Protein AF-A0A3L7A082-F1 (afdb_monomer_lite)

Sequence (147 aa):
MPDLSNVTTPVEWVVTHSAAKEPIAIVRRLRLGAERELYFRAVTWNADPAKRELVGYWGSAEEAVQNVYGLFERSLPPQFLMTGGGTARQPQPLTKPKPPPASARPQPNVPTHQVPQRAARPPAAQNPGHRVPDRRMPARQLVGAGR

pLDDT: mean 73.57, std 21.98, range [37.88, 98.19]

Organism: NCBI:txid699879

Foldseek 3Di:
DDDCPVPDDWDKDFACDPPDPGTQWMWTWFQDDPRRQTKTWIWGDDPDPVPIHTPAIDNDPVLNNLQSQLVVLVVDDQVVQDDPVRDRDHRRDHDDGDDDHPPPPPPPDDPPPPPPPPPDDDDDDDDDDDDDDDDDDDDDDDDDDDD

Radius of gyration: 39.36 Å; chains: 1; bounding box: 82×97×65 Å

Secondary structure (DSSP, 8-state):
---GGGT----EEEE--TT-SS--EEEEEEEETTTTEEEEEEEE--SSGGGPPEEEEESSHHHHHHHHHHHHHHHS-GGGGB-TTSPBPPPPPPPPPPPPPPP---------------PPPPPPPP---------------------

Structure (mmCIF, N/CA/C/O backbone):
data_AF-A0A3L7A082-F1
#
_entry.id   AF-A0A3L7A082-F1
#
loop_
_atom_site.group_PDB
_atom_site.id
_atom_site.type_symbol
_atom_site.label_atom_id
_atom_site.label_alt_id
_atom_site.label_comp_id
_atom_site.label_asym_id
_atom_site.label_entity_id
_atom_site.label_seq_id
_atom_site.pdbx_PDB_ins_code
_atom_site.Cartn_x
_atom_site.Cartn_y
_atom_site.Cartn_z
_atom_site.occupancy
_atom_site.B_iso_or_equiv
_atom_site.auth_seq_id
_atom_site.auth_comp_id
_atom_site.auth_asym_id
_atom_site.auth_atom_id
_atom_site.pdbx_PDB_model_num
ATOM 1 N N . MET A 1 1 ? -25.563 -15.719 9.175 1.00 41.78 1 MET A N 1
ATOM 2 C CA . MET A 1 1 ? -25.119 -14.315 9.032 1.00 41.78 1 MET A CA 1
ATOM 3 C C . MET A 1 1 ? -25.365 -13.909 7.590 1.00 41.78 1 MET A C 1
ATOM 5 O O . MET A 1 1 ? -24.936 -14.670 6.732 1.00 41.78 1 MET A O 1
ATOM 9 N N . PRO A 1 2 ? -26.103 -12.822 7.312 1.00 47.25 2 PRO A N 1
ATOM 10 C CA . PRO A 1 2 ? -26.374 -12.405 5.940 1.00 47.25 2 PRO A CA 1
ATOM 11 C C . PRO A 1 2 ? -25.091 -11.922 5.255 1.00 47.25 2 PRO A C 1
ATOM 13 O O . PRO A 1 2 ? -24.210 -11.351 5.897 1.00 47.25 2 PRO A O 1
ATOM 16 N N . ASP A 1 3 ? -24.999 -12.181 3.955 1.00 52.06 3 ASP A N 1
ATOM 17 C CA . ASP A 1 3 ? -23.907 -11.741 3.096 1.00 52.06 3 ASP A CA 1
ATOM 18 C C . ASP A 1 3 ? -24.006 -10.223 2.860 1.00 52.06 3 ASP A C 1
ATOM 20 O O . ASP A 1 3 ? -24.893 -9.735 2.160 1.00 52.06 3 ASP A O 1
ATOM 24 N N . LEU A 1 4 ? -23.116 -9.466 3.506 1.00 53.62 4 LEU A N 1
ATOM 25 C CA . LEU A 1 4 ? -23.069 -8.001 3.434 1.00 53.62 4 LEU A CA 1
ATOM 26 C C . LEU A 1 4 ? -22.307 -7.484 2.202 1.00 53.62 4 LEU A C 1
ATOM 28 O O . LEU A 1 4 ? -22.219 -6.267 2.017 1.00 53.62 4 LEU A O 1
ATOM 32 N N . SER A 1 5 ? -21.777 -8.372 1.349 1.00 56.59 5 SER A N 1
ATOM 33 C CA . SER A 1 5 ? -21.019 -7.990 0.146 1.00 56.59 5 SER A CA 1
ATOM 34 C C . SER A 1 5 ? -21.824 -7.119 -0.831 1.00 56.59 5 SER A C 1
ATOM 36 O O . SER A 1 5 ? -21.240 -6.312 -1.550 1.00 56.59 5 SER A O 1
ATOM 38 N N . ASN A 1 6 ? -23.160 -7.193 -0.783 1.00 54.69 6 ASN A N 1
ATOM 39 C CA . ASN A 1 6 ? -24.073 -6.428 -1.640 1.00 54.69 6 ASN A CA 1
ATOM 40 C C . ASN A 1 6 ? -24.510 -5.065 -1.061 1.00 54.69 6 ASN A C 1
ATOM 42 O O . ASN A 1 6 ? -25.238 -4.331 -1.724 1.00 54.69 6 ASN A O 1
ATOM 46 N N . VAL A 1 7 ? -24.118 -4.724 0.176 1.00 55.47 7 VAL A N 1
ATOM 47 C CA . VAL A 1 7 ? -24.605 -3.518 0.891 1.00 55.47 7 VAL A CA 1
ATOM 48 C C . VAL A 1 7 ? -23.465 -2.568 1.281 1.00 55.47 7 VAL A C 1
ATOM 50 O O . VAL A 1 7 ? -23.701 -1.398 1.578 1.00 55.47 7 VAL A O 1
ATOM 53 N N . THR A 1 8 ? -22.210 -3.030 1.252 1.00 54.34 8 THR A N 1
ATOM 54 C CA . THR A 1 8 ? -21.038 -2.198 1.564 1.00 54.34 8 THR A CA 1
ATOM 55 C C . THR A 1 8 ? -19.888 -2.463 0.600 1.00 54.34 8 THR A C 1
ATOM 57 O O . THR A 1 8 ? -19.399 -3.588 0.524 1.00 54.34 8 THR A O 1
ATOM 60 N N . THR A 1 9 ? -19.397 -1.423 -0.075 1.00 64.94 9 THR A N 1
ATOM 61 C CA . THR A 1 9 ? -18.167 -1.495 -0.877 1.00 64.94 9 THR A CA 1
ATOM 62 C C . THR A 1 9 ? -16.995 -0.974 -0.044 1.00 64.94 9 THR A C 1
ATOM 64 O O . THR A 1 9 ? -17.094 0.121 0.524 1.00 64.94 9 THR A O 1
ATOM 67 N N . PRO A 1 10 ? -15.879 -1.716 0.069 1.00 74.38 10 PRO A N 1
ATOM 68 C CA . PRO A 1 10 ? -14.668 -1.173 0.666 1.00 74.38 10 PRO A CA 1
ATOM 69 C C . PRO A 1 10 ? -14.179 0.045 -0.128 1.00 74.38 10 PRO A C 1
ATOM 71 O O . PRO A 1 10 ? -14.263 0.082 -1.353 1.00 74.38 10 PRO A O 1
ATOM 74 N N . VAL A 1 11 ? -13.658 1.050 0.580 1.00 89.62 11 VAL A N 1
ATOM 75 C CA . VAL A 1 11 ? -13.039 2.214 -0.066 1.00 89.62 11 VAL A CA 1
ATOM 76 C C . VAL A 1 11 ? -11.575 1.890 -0.330 1.00 89.62 11 VAL A C 1
ATOM 78 O O . VAL A 1 11 ? -10.778 1.773 0.610 1.00 89.62 11 VAL A O 1
ATOM 81 N N . GLU A 1 12 ? -11.244 1.740 -1.609 1.00 92.75 12 GLU A N 1
ATOM 82 C CA . GLU A 1 12 ? -9.909 1.401 -2.091 1.00 92.75 12 GLU A CA 1
ATOM 83 C C . GLU A 1 12 ? -9.451 2.405 -3.156 1.00 92.75 12 GLU A C 1
ATOM 85 O O . GLU A 1 12 ? -10.248 2.880 -3.964 1.00 92.75 12 GLU A O 1
ATOM 90 N N . TRP A 1 13 ? -8.153 2.697 -3.167 1.00 96.00 13 TRP A N 1
ATOM 91 C CA . TRP A 1 13 ? -7.482 3.459 -4.213 1.00 96.00 13 TRP A CA 1
ATOM 92 C C . TRP A 1 13 ? -6.420 2.576 -4.852 1.00 96.00 13 TRP A C 1
ATOM 94 O O . TRP A 1 13 ? -5.573 2.010 -4.157 1.00 96.00 13 TRP A O 1
ATOM 104 N N . VAL A 1 14 ? -6.457 2.470 -6.176 1.00 96.81 14 VAL A N 1
ATOM 105 C CA . VAL A 1 14 ? -5.397 1.835 -6.960 1.00 96.81 14 VAL A CA 1
ATOM 106 C C . VAL A 1 14 ? -4.330 2.884 -7.234 1.00 96.81 14 VAL A C 1
ATOM 108 O O . VAL A 1 14 ? -4.637 3.967 -7.727 1.00 96.81 14 VAL A O 1
ATOM 111 N N . VAL A 1 15 ? -3.081 2.573 -6.901 1.00 97.38 15 VAL A N 1
ATOM 112 C CA . VAL A 1 15 ? -1.950 3.478 -7.106 1.00 97.38 15 VAL A CA 1
ATOM 113 C C . VAL A 1 15 ? -1.184 3.028 -8.340 1.00 97.38 15 VAL A C 1
ATOM 115 O O . VAL A 1 15 ? -0.716 1.893 -8.404 1.00 97.38 15 VAL A O 1
ATOM 118 N N . THR A 1 16 ? -1.048 3.917 -9.317 1.00 97.38 16 THR A N 1
ATOM 119 C CA . THR A 1 16 ? -0.341 3.675 -10.582 1.00 97.38 16 THR A CA 1
ATOM 120 C C . THR A 1 16 ? 0.846 4.614 -10.710 1.00 97.38 16 THR A C 1
ATOM 122 O O . THR A 1 16 ? 0.783 5.743 -10.239 1.00 97.38 16 THR A O 1
ATOM 125 N N . HIS A 1 17 ? 1.894 4.200 -11.413 1.00 93.25 17 HIS A N 1
ATOM 126 C CA . HIS A 1 17 ? 3.041 5.054 -11.713 1.00 93.25 17 HIS A CA 1
ATOM 127 C C . HIS A 1 17 ? 3.331 5.015 -13.213 1.00 93.25 17 HIS A C 1
ATOM 129 O O . HIS A 1 17 ? 3.210 3.960 -13.822 1.00 93.25 17 HIS A O 1
ATOM 135 N N . SER A 1 18 ? 3.742 6.134 -13.815 1.00 90.62 18 SER A N 1
ATOM 136 C CA . SER A 1 18 ? 3.983 6.226 -15.268 1.00 90.62 18 SER A CA 1
ATOM 137 C C . SER A 1 18 ? 5.065 5.262 -15.772 1.00 90.62 18 SER A C 1
ATOM 139 O O . SER A 1 18 ? 4.979 4.756 -16.884 1.00 90.62 18 SER A O 1
ATOM 141 N N . ALA A 1 19 ? 6.073 4.985 -14.942 1.00 90.12 19 ALA A N 1
ATOM 142 C CA . ALA A 1 19 ? 7.121 3.998 -15.221 1.00 90.12 19 ALA A CA 1
ATOM 143 C C . ALA A 1 19 ? 6.678 2.525 -15.055 1.00 9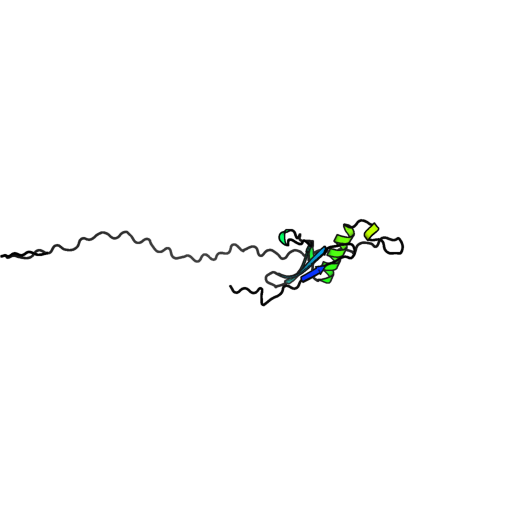0.12 19 ALA A C 1
ATOM 145 O O . ALA A 1 19 ? 7.449 1.623 -15.379 1.00 90.12 19 ALA A O 1
ATOM 146 N N . ALA A 1 20 ? 5.474 2.259 -14.537 1.00 91.69 20 ALA A N 1
ATOM 147 C CA . ALA A 1 20 ? 4.961 0.912 -14.300 1.00 91.69 20 ALA A CA 1
ATOM 148 C C . ALA A 1 20 ? 3.880 0.546 -15.328 1.00 91.69 20 ALA A C 1
ATOM 150 O O . ALA A 1 20 ? 3.015 1.354 -15.653 1.00 91.69 20 ALA A O 1
ATOM 151 N N . LYS A 1 21 ? 3.911 -0.696 -15.827 1.00 93.44 21 LYS A N 1
ATOM 152 C CA . LYS A 1 21 ? 2.865 -1.224 -16.726 1.00 93.44 21 LYS A CA 1
ATOM 153 C C . LYS A 1 21 ? 1.610 -1.674 -15.978 1.00 93.44 21 LYS A C 1
ATOM 155 O O . LYS A 1 21 ? 0.524 -1.679 -16.544 1.00 93.44 21 LYS A O 1
ATOM 160 N N . GLU A 1 22 ? 1.778 -2.064 -14.723 1.00 96.38 22 GLU A N 1
ATOM 161 C CA . GLU A 1 22 ? 0.708 -2.461 -13.815 1.00 96.38 22 GLU A CA 1
ATOM 162 C C . GLU A 1 22 ? 0.620 -1.454 -12.661 1.00 96.38 22 GLU A C 1
ATOM 164 O O . GLU A 1 22 ? 1.564 -0.683 -12.446 1.00 96.38 22 GLU A O 1
ATOM 169 N N . PRO A 1 23 ? -0.484 -1.441 -11.894 1.00 97.81 23 PRO A N 1
ATOM 170 C CA . PRO A 1 23 ? -0.505 -0.724 -10.631 1.00 97.81 23 PRO A CA 1
ATOM 171 C C . PRO A 1 23 ? 0.673 -1.123 -9.740 1.00 97.81 23 PRO A C 1
ATOM 173 O O . PRO A 1 23 ? 1.187 -2.236 -9.815 1.00 97.81 23 PRO A O 1
ATOM 176 N N . ILE A 1 24 ? 1.088 -0.209 -8.872 1.00 97.56 24 ILE A N 1
ATOM 177 C CA . ILE A 1 24 ? 2.203 -0.431 -7.945 1.00 97.56 24 ILE A CA 1
ATOM 178 C C . ILE A 1 24 ? 1.710 -0.790 -6.541 1.00 97.56 24 ILE A C 1
ATOM 180 O O . ILE A 1 24 ? 2.396 -1.494 -5.801 1.00 97.56 24 ILE A O 1
ATOM 184 N N . ALA A 1 25 ? 0.500 -0.355 -6.172 1.00 98.19 25 ALA A N 1
ATOM 185 C CA . ALA A 1 25 ? -0.091 -0.649 -4.871 1.00 98.19 25 ALA A CA 1
ATOM 186 C C . ALA A 1 25 ? -1.616 -0.499 -4.860 1.00 98.19 25 ALA A C 1
ATOM 188 O O . ALA A 1 25 ? -2.225 0.064 -5.772 1.00 98.19 25 ALA A O 1
ATOM 189 N N . ILE A 1 26 ? -2.217 -0.946 -3.760 1.00 97.94 26 ILE A N 1
ATOM 190 C CA . ILE A 1 26 ? -3.586 -0.611 -3.364 1.00 97.94 26 ILE A CA 1
ATOM 191 C C . ILE A 1 26 ? -3.543 0.007 -1.970 1.00 97.94 26 ILE A C 1
ATOM 193 O O . ILE A 1 26 ? -2.924 -0.551 -1.062 1.00 97.94 26 ILE A O 1
ATOM 197 N N . VAL A 1 27 ? -4.249 1.118 -1.782 1.00 97.75 27 VAL A N 1
ATOM 198 C CA . VAL A 1 27 ? -4.487 1.736 -0.473 1.00 97.75 27 VAL A CA 1
ATOM 199 C C . VAL A 1 27 ? -5.936 1.497 -0.069 1.00 97.75 27 VAL A C 1
ATOM 201 O O . VAL A 1 27 ? -6.848 1.732 -0.854 1.00 97.75 27 VAL A O 1
ATOM 204 N N . ARG A 1 28 ? -6.168 1.038 1.163 1.00 95.81 28 ARG A N 1
ATOM 205 C CA . ARG A 1 28 ? -7.507 0.731 1.690 1.00 95.81 28 ARG A CA 1
ATOM 206 C C . ARG A 1 28 ? -7.807 1.550 2.930 1.00 95.81 28 ARG A C 1
ATOM 208 O O . ARG A 1 28 ? -6.988 1.583 3.852 1.00 95.81 28 ARG A O 1
ATOM 215 N N . ARG A 1 29 ? -8.999 2.151 2.988 1.00 94.69 29 ARG A N 1
ATOM 216 C CA . ARG A 1 29 ? -9.494 2.821 4.197 1.00 94.69 29 ARG A CA 1
ATOM 217 C C . ARG A 1 29 ? -10.097 1.795 5.147 1.00 94.69 29 ARG A C 1
ATOM 219 O O . ARG A 1 29 ? -11.085 1.147 4.811 1.00 94.69 29 ARG A O 1
ATOM 226 N N . LEU A 1 30 ? -9.547 1.695 6.349 1.00 90.75 30 LEU A N 1
ATOM 227 C CA . LEU A 1 30 ? -9.974 0.756 7.381 1.00 90.75 30 LEU A CA 1
ATOM 228 C C . LEU A 1 30 ? -10.319 1.503 8.671 1.00 90.75 30 LEU A C 1
ATOM 230 O O . LEU A 1 30 ? -9.693 2.506 9.003 1.00 90.75 30 LEU A O 1
ATOM 234 N N . ARG A 1 31 ? -11.303 0.990 9.411 1.00 89.12 31 ARG A N 1
ATOM 235 C CA . ARG A 1 31 ? -11.569 1.376 10.801 1.00 89.12 31 ARG A CA 1
ATOM 236 C C . ARG A 1 31 ? -11.312 0.162 11.682 1.00 89.12 31 ARG A C 1
ATOM 238 O O . ARG A 1 31 ? -11.983 -0.850 11.499 1.00 89.12 31 ARG A O 1
ATOM 245 N N . LEU A 1 32 ? -10.318 0.237 12.563 1.00 82.62 32 LEU A N 1
ATOM 246 C CA . LEU A 1 32 ? -9.773 -0.918 13.290 1.00 82.62 32 LEU A CA 1
ATOM 247 C C . LEU A 1 32 ? -9.712 -0.639 14.801 1.00 82.62 32 LEU A C 1
ATOM 249 O O . LEU A 1 32 ? -9.647 0.512 15.220 1.00 82.62 32 LEU A O 1
ATOM 253 N N . GLY A 1 33 ? -9.723 -1.698 15.615 1.00 78.62 33 GLY A N 1
ATOM 254 C CA . GLY A 1 33 ? -9.706 -1.598 17.081 1.00 78.62 33 GLY A CA 1
ATOM 255 C C . GLY A 1 33 ? -11.059 -1.228 17.706 1.00 78.62 33 GLY A C 1
ATOM 256 O O . GLY A 1 33 ? -12.037 -0.973 17.000 1.00 78.62 33 GLY A O 1
ATOM 257 N N . ALA A 1 34 ? -11.111 -1.216 19.043 1.00 76.56 34 ALA A N 1
ATOM 258 C CA . ALA A 1 34 ? -12.320 -0.884 19.809 1.00 76.56 34 ALA A CA 1
ATOM 259 C C . ALA A 1 34 ? -12.817 0.543 19.512 1.00 76.56 34 ALA A C 1
ATOM 261 O O . ALA A 1 34 ? -14.010 0.755 19.313 1.00 76.56 34 ALA A O 1
ATOM 262 N N . GLU A 1 35 ? -11.879 1.476 19.344 1.00 83.44 35 GLU A N 1
ATOM 263 C CA . GLU A 1 35 ? -12.152 2.886 19.046 1.00 83.44 35 GLU A CA 1
ATOM 264 C C . GLU A 1 35 ? -12.450 3.164 17.562 1.00 83.44 35 GLU A C 1
ATOM 266 O O . GLU A 1 35 ? -12.624 4.314 17.166 1.00 83.44 35 GLU A O 1
ATOM 271 N N . ARG A 1 36 ? -12.506 2.127 16.707 1.00 84.38 36 ARG A N 1
ATOM 272 C CA . ARG A 1 36 ? -12.706 2.265 15.248 1.00 84.38 36 ARG A CA 1
ATOM 273 C C . ARG A 1 36 ? -11.749 3.276 14.611 1.00 84.38 36 ARG A C 1
ATOM 275 O O . ARG A 1 36 ? -12.125 4.022 13.701 1.00 84.38 36 ARG A O 1
ATOM 282 N N . GLU A 1 37 ? -10.511 3.275 15.081 1.00 88.75 37 GLU A N 1
ATOM 283 C CA . GLU A 1 37 ? -9.486 4.207 14.654 1.00 88.75 37 GLU A CA 1
ATOM 284 C C . GLU A 1 37 ? -9.255 4.092 13.142 1.00 88.75 37 GLU A C 1
ATOM 286 O O . GLU A 1 37 ? -9.278 2.998 12.569 1.00 88.75 37 GLU A O 1
ATOM 291 N N . LEU A 1 38 ? -9.070 5.236 12.481 1.00 90.88 38 LEU A N 1
ATOM 292 C CA . LEU A 1 38 ? -8.895 5.304 11.036 1.00 90.88 38 LEU A CA 1
ATOM 293 C C . LEU A 1 38 ? -7.467 4.907 10.639 1.00 90.88 38 LEU A C 1
ATOM 295 O O . LEU A 1 38 ? -6.482 5.396 11.197 1.00 90.88 38 LEU A O 1
ATOM 299 N N . TYR A 1 39 ? -7.373 4.038 9.638 1.00 93.50 39 TYR A N 1
ATOM 300 C CA . TYR A 1 39 ? -6.127 3.581 9.041 1.00 93.50 39 TYR A CA 1
ATOM 301 C C . TYR A 1 39 ? -6.223 3.591 7.519 1.00 93.50 39 TYR A C 1
ATOM 303 O O . TYR A 1 39 ? -7.246 3.217 6.943 1.00 93.50 39 TYR A O 1
ATOM 311 N N . PHE A 1 40 ? -5.112 3.927 6.875 1.00 95.31 40 PHE A N 1
ATOM 312 C CA . PHE A 1 40 ? -4.903 3.728 5.448 1.00 95.31 40 PHE A CA 1
ATOM 313 C C . PHE A 1 40 ? -3.827 2.667 5.268 1.00 95.31 40 PHE A C 1
ATOM 315 O O . PHE A 1 40 ? -2.647 2.918 5.505 1.00 95.31 40 PHE A O 1
ATOM 322 N N . ARG A 1 41 ? -4.252 1.447 4.925 1.00 96.19 41 ARG A N 1
ATOM 323 C CA . ARG A 1 41 ? -3.358 0.301 4.726 1.00 96.19 41 ARG A CA 1
ATOM 324 C C . ARG A 1 41 ? -2.926 0.257 3.269 1.00 96.19 41 ARG A C 1
ATOM 326 O O . ARG A 1 41 ? -3.788 0.070 2.411 1.00 96.19 41 ARG A O 1
ATOM 333 N N . ALA A 1 42 ? -1.629 0.367 3.004 1.00 97.56 42 ALA A N 1
ATOM 334 C CA . ALA A 1 42 ? -1.086 0.148 1.669 1.00 97.56 42 ALA A CA 1
ATOM 335 C C . ALA A 1 42 ? -0.504 -1.264 1.544 1.00 97.56 42 ALA A C 1
ATOM 337 O O . ALA A 1 42 ? 0.193 -1.751 2.441 1.00 97.56 42 ALA A O 1
ATOM 338 N N . VAL A 1 43 ? -0.797 -1.917 0.426 1.00 97.69 43 VAL A N 1
ATOM 339 C CA . VAL A 1 43 ? -0.234 -3.215 0.044 1.00 97.69 43 VAL A CA 1
ATOM 340 C C . VAL A 1 43 ? 0.314 -3.140 -1.374 1.00 97.69 43 VAL A C 1
ATOM 342 O O . VAL A 1 43 ? -0.194 -2.355 -2.176 1.00 97.69 43 VAL A O 1
ATOM 345 N N . THR A 1 44 ? 1.316 -3.955 -1.695 1.00 97.75 44 THR A N 1
ATOM 346 C CA . THR A 1 44 ? 1.818 -4.070 -3.069 1.00 97.75 44 THR A CA 1
ATOM 347 C C . THR A 1 44 ? 0.704 -4.525 -4.010 1.00 97.75 44 THR A C 1
ATOM 349 O O . THR A 1 44 ? -0.264 -5.183 -3.603 1.00 97.75 44 THR A O 1
ATOM 352 N N . TRP A 1 45 ? 0.807 -4.145 -5.281 1.00 97.38 45 TRP A N 1
ATOM 353 C CA . TRP A 1 45 ? -0.078 -4.695 -6.298 1.00 97.38 45 TRP A CA 1
ATOM 354 C C . TRP A 1 45 ? 0.328 -6.128 -6.650 1.00 97.38 45 TRP A C 1
ATOM 356 O O . TRP A 1 45 ? 1.504 -6.452 -6.795 1.00 97.38 45 TRP A O 1
ATOM 366 N N . ASN A 1 46 ? -0.681 -6.979 -6.812 1.00 97.06 46 ASN A N 1
ATOM 367 C CA . ASN A 1 46 ? -0.575 -8.277 -7.462 1.00 97.06 46 ASN A CA 1
ATOM 368 C C . ASN A 1 46 ? -1.968 -8.672 -7.967 1.00 97.06 46 ASN A C 1
ATOM 370 O O . ASN A 1 46 ? -2.975 -8.371 -7.303 1.00 97.06 46 ASN A O 1
ATOM 374 N N . ALA A 1 47 ? -2.025 -9.350 -9.113 1.00 94.44 47 ALA A N 1
ATOM 375 C CA . ALA A 1 47 ? -3.264 -9.906 -9.648 1.00 94.44 47 ALA A CA 1
ATOM 376 C C . ALA A 1 47 ? -3.898 -10.913 -8.674 1.00 94.44 47 ALA A C 1
ATOM 378 O O . ALA A 1 47 ? -5.110 -10.889 -8.476 1.00 94.44 47 ALA A O 1
ATOM 379 N N . ASP A 1 48 ? -3.076 -11.731 -8.011 1.00 95.44 48 ASP A N 1
ATOM 380 C CA . ASP A 1 48 ? -3.478 -12.613 -6.919 1.00 95.44 48 ASP A CA 1
ATOM 381 C C . ASP A 1 48 ? -3.416 -11.856 -5.575 1.00 95.44 48 ASP A C 1
ATOM 383 O O . ASP A 1 48 ? -2.322 -11.519 -5.104 1.00 95.44 48 ASP A O 1
ATOM 387 N N . PRO A 1 49 ? -4.560 -11.588 -4.911 1.00 91.38 49 PRO A N 1
ATOM 388 C CA . PRO A 1 49 ? -4.583 -10.875 -3.638 1.00 91.38 49 PRO A CA 1
ATOM 389 C C . PRO A 1 49 ? -3.763 -11.537 -2.526 1.00 91.38 49 PRO A C 1
ATOM 391 O O . PRO A 1 49 ? -3.309 -10.827 -1.629 1.00 91.38 49 PRO A O 1
ATOM 394 N N . ALA A 1 50 ? -3.557 -12.859 -2.574 1.00 94.25 50 ALA A N 1
ATOM 395 C CA . ALA A 1 50 ? -2.788 -13.590 -1.568 1.00 94.25 50 ALA A CA 1
ATOM 396 C C . ALA A 1 50 ? -1.279 -13.302 -1.640 1.00 94.25 50 ALA A C 1
ATOM 398 O 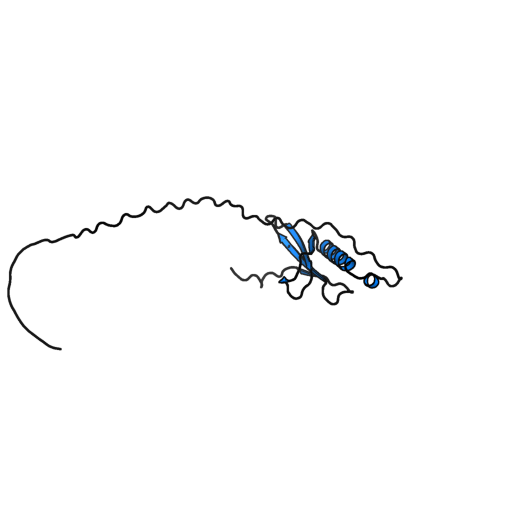O . ALA A 1 50 ? -0.571 -13.498 -0.657 1.00 94.25 50 ALA A O 1
ATOM 399 N N . LYS A 1 51 ? -0.794 -12.802 -2.783 1.00 96.31 51 LYS A N 1
ATOM 400 C CA . LYS A 1 51 ? 0.614 -12.437 -3.005 1.00 96.31 51 LYS A CA 1
ATOM 401 C C . LYS A 1 51 ? 0.911 -10.965 -2.728 1.00 96.31 51 LYS A C 1
ATOM 403 O O . LYS A 1 51 ? 2.021 -10.505 -2.974 1.00 96.31 51 LYS A O 1
ATOM 408 N N . ARG A 1 52 ? -0.081 -10.200 -2.267 1.00 96.19 52 ARG A N 1
ATOM 409 C CA . ARG A 1 52 ? 0.102 -8.789 -1.921 1.00 96.19 52 ARG A CA 1
ATOM 410 C C . ARG A 1 52 ? 0.761 -8.678 -0.558 1.00 96.19 52 ARG A C 1
ATOM 412 O O . ARG A 1 52 ? 0.283 -9.238 0.427 1.00 96.19 52 ARG A O 1
ATOM 419 N N . GLU A 1 53 ? 1.818 -7.892 -0.494 1.00 96.81 53 GLU A N 1
ATOM 420 C CA . GLU A 1 53 ? 2.607 -7.694 0.713 1.00 96.81 53 GLU A CA 1
ATOM 421 C C . GLU A 1 53 ? 2.225 -6.379 1.387 1.00 96.81 53 GLU A C 1
ATOM 423 O O . GLU A 1 53 ? 1.865 -5.401 0.729 1.00 96.81 53 GLU A O 1
ATOM 428 N N . LEU A 1 54 ? 2.272 -6.347 2.720 1.00 96.38 54 LEU A N 1
ATOM 429 C CA . LEU A 1 54 ? 2.021 -5.123 3.473 1.00 96.38 54 LEU A CA 1
ATOM 430 C C . LEU A 1 54 ? 3.179 -4.143 3.269 1.00 96.38 54 LEU A C 1
ATOM 432 O O . LEU A 1 54 ? 4.305 -4.440 3.650 1.00 96.38 54 LEU A O 1
ATOM 436 N N . VAL A 1 55 ? 2.867 -2.950 2.764 1.00 96.44 55 VAL A N 1
ATOM 437 C CA . VAL A 1 55 ? 3.824 -1.837 2.706 1.00 96.44 55 VAL A CA 1
ATOM 438 C C . VAL A 1 55 ? 3.799 -1.065 4.026 1.00 96.44 55 VAL A C 1
ATOM 440 O O . VAL A 1 55 ? 4.841 -0.751 4.591 1.00 96.44 55 VAL A O 1
ATOM 443 N N . GLY A 1 56 ? 2.604 -0.783 4.553 1.00 95.88 56 GLY A N 1
ATOM 444 C CA . GLY A 1 56 ? 2.461 -0.089 5.830 1.00 95.88 56 GLY A CA 1
ATOM 445 C C . GLY A 1 56 ? 1.055 0.432 6.110 1.00 95.88 56 GLY A C 1
ATOM 446 O O . GLY A 1 56 ? 0.102 0.164 5.371 1.00 95.88 56 GLY A O 1
ATOM 447 N N . TYR A 1 57 ? 0.950 1.185 7.203 1.00 95.62 57 TYR A N 1
ATOM 448 C CA . TYR A 1 57 ? -0.260 1.870 7.644 1.00 95.62 57 TYR A CA 1
ATOM 449 C C . TYR A 1 57 ? 0.023 3.359 7.839 1.00 95.62 57 TYR A C 1
ATOM 451 O O . TYR A 1 57 ? 1.062 3.708 8.392 1.00 95.62 57 TYR A O 1
ATOM 459 N N . TRP A 1 58 ? -0.917 4.223 7.463 1.00 96.00 58 TRP A N 1
ATOM 460 C CA . TRP A 1 58 ? -0.808 5.677 7.642 1.00 96.00 58 TRP A CA 1
ATOM 461 C C . TRP A 1 58 ? -2.112 6.310 8.121 1.00 96.00 58 TRP A C 1
ATOM 463 O O . TRP A 1 58 ? -3.164 5.659 8.155 1.00 96.00 58 TRP A O 1
ATOM 473 N N . GLY A 1 59 ? -2.019 7.579 8.527 1.00 93.44 59 GLY A N 1
ATOM 474 C CA . GLY A 1 59 ? -3.150 8.362 9.021 1.00 93.44 59 GLY A CA 1
ATOM 475 C C . GLY A 1 59 ? -4.037 8.931 7.913 1.00 93.44 59 GLY A C 1
ATOM 476 O O . GLY A 1 59 ? -5.211 9.201 8.163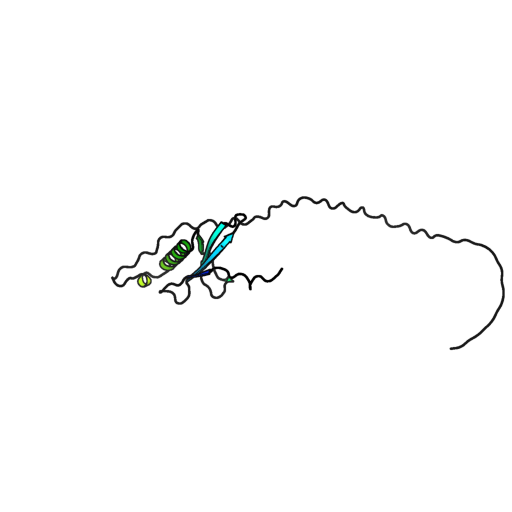 1.00 93.44 59 GLY A O 1
ATOM 477 N N . SER A 1 60 ? -3.517 9.064 6.688 1.00 94.50 60 SER A N 1
ATOM 478 C CA . SER A 1 60 ? -4.252 9.592 5.534 1.00 94.50 60 SER A CA 1
ATOM 479 C C . SER A 1 60 ? -3.961 8.820 4.240 1.00 94.50 60 SER A C 1
ATOM 481 O O . SER A 1 60 ? -2.950 8.123 4.118 1.00 94.50 60 SER A O 1
ATOM 483 N N . ALA A 1 61 ? -4.863 8.940 3.258 1.00 95.00 61 ALA A N 1
ATOM 484 C CA . ALA A 1 61 ? -4.662 8.366 1.927 1.00 95.00 61 ALA A CA 1
ATOM 485 C C . ALA A 1 61 ? -3.474 9.016 1.207 1.00 95.00 61 ALA A C 1
ATOM 487 O O . ALA A 1 61 ? -2.678 8.311 0.599 1.00 95.00 61 ALA A O 1
ATOM 488 N N . GLU A 1 62 ? -3.348 10.340 1.303 1.00 95.31 62 GLU A N 1
ATOM 489 C CA . GLU A 1 62 ? -2.260 11.107 0.689 1.00 95.31 62 GLU A CA 1
ATOM 490 C C . GLU A 1 62 ? -0.895 10.645 1.203 1.00 95.31 62 GLU A C 1
ATOM 492 O O . GLU A 1 62 ? -0.005 10.347 0.411 1.00 95.31 62 GLU A O 1
ATOM 497 N N . GLU A 1 63 ? -0.761 10.477 2.519 1.00 96.00 63 GLU A N 1
ATOM 498 C CA . GLU A 1 63 ? 0.475 10.007 3.136 1.00 96.00 63 GLU A CA 1
ATOM 499 C C . GLU A 1 63 ? 0.812 8.572 2.698 1.00 96.00 63 GLU A C 1
ATOM 501 O O . GLU A 1 63 ? 1.954 8.279 2.337 1.00 96.00 63 GLU A O 1
ATOM 506 N N . ALA A 1 64 ? -0.185 7.682 2.652 1.00 97.00 64 ALA A N 1
ATOM 507 C CA . ALA A 1 64 ? 0.004 6.319 2.161 1.00 97.00 64 ALA A CA 1
ATOM 508 C C . ALA A 1 64 ? 0.453 6.294 0.689 1.00 97.00 64 ALA A C 1
ATOM 510 O O . ALA A 1 64 ? 1.397 5.583 0.343 1.00 97.00 64 ALA A O 1
ATOM 511 N N . VAL A 1 65 ? -0.190 7.088 -0.174 1.00 96.50 65 VAL A N 1
ATOM 512 C CA . VAL A 1 65 ? 0.160 7.197 -1.597 1.00 96.50 65 VAL A CA 1
ATOM 513 C C . VAL A 1 65 ? 1.569 7.765 -1.758 1.00 96.50 65 VAL A C 1
ATOM 515 O O . VAL A 1 65 ? 2.372 7.177 -2.477 1.00 96.50 65 VAL A O 1
ATOM 518 N N . GLN A 1 66 ? 1.917 8.838 -1.044 1.00 95.44 66 GLN A N 1
ATOM 519 C CA . GLN A 1 66 ? 3.253 9.433 -1.085 1.00 95.44 66 GLN A CA 1
ATOM 520 C C . GLN A 1 66 ? 4.349 8.410 -0.753 1.00 95.44 66 GLN A C 1
ATOM 522 O O . GLN A 1 66 ? 5.358 8.328 -1.455 1.00 95.44 66 GLN A O 1
ATOM 527 N N . ASN A 1 67 ? 4.149 7.610 0.296 1.00 96.88 67 ASN A N 1
ATOM 528 C CA . ASN A 1 67 ? 5.119 6.598 0.711 1.00 96.88 67 ASN A CA 1
ATOM 529 C C . ASN A 1 67 ? 5.219 5.439 -0.283 1.00 96.88 67 ASN A C 1
ATOM 531 O O . ASN A 1 67 ? 6.320 4.962 -0.549 1.00 96.88 67 ASN A O 1
ATOM 535 N N . VAL A 1 68 ? 4.094 5.015 -0.867 1.00 97.06 68 VAL A N 1
ATOM 536 C CA . VAL A 1 68 ? 4.085 4.034 -1.961 1.00 97.06 68 VAL A CA 1
ATOM 537 C C . VAL A 1 68 ? 4.917 4.536 -3.144 1.00 97.06 68 VAL A C 1
ATOM 539 O O . VAL A 1 68 ? 5.770 3.797 -3.633 1.00 97.06 68 VAL A O 1
ATOM 542 N N . TYR A 1 69 ? 4.715 5.786 -3.574 1.00 94.75 69 TYR A N 1
ATOM 543 C CA . TYR A 1 69 ? 5.505 6.393 -4.650 1.00 94.75 69 TYR A CA 1
ATOM 544 C C . TYR A 1 69 ? 6.990 6.443 -4.292 1.00 94.75 69 TYR A C 1
ATOM 546 O O . TYR A 1 69 ? 7.813 5.949 -5.054 1.00 94.75 69 TYR A O 1
ATOM 554 N N . GLY A 1 70 ? 7.335 6.971 -3.114 1.00 93.69 70 GLY A N 1
ATOM 555 C CA . GLY A 1 70 ? 8.729 7.107 -2.695 1.00 93.69 70 GLY A CA 1
ATOM 556 C C . GLY A 1 70 ? 9.461 5.764 -2.587 1.00 93.69 70 GLY A C 1
ATOM 557 O O . GLY A 1 70 ? 10.639 5.682 -2.929 1.00 93.69 70 GLY A O 1
ATOM 558 N N . LEU A 1 71 ? 8.785 4.699 -2.142 1.00 94.56 71 LEU A N 1
ATOM 559 C CA . LEU A 1 71 ? 9.354 3.346 -2.109 1.00 94.56 71 LEU A CA 1
ATOM 560 C C . LEU A 1 71 ? 9.530 2.771 -3.516 1.00 94.56 71 LEU A C 1
ATOM 562 O O . LEU A 1 71 ? 10.578 2.199 -3.810 1.00 94.56 71 LEU A O 1
ATOM 566 N N . PHE A 1 72 ? 8.539 2.960 -4.389 1.00 94.06 72 PHE A N 1
ATOM 567 C CA . PHE A 1 72 ? 8.624 2.512 -5.773 1.00 94.06 72 PHE A CA 1
ATOM 568 C C . PHE A 1 72 ? 9.757 3.223 -6.523 1.00 94.06 72 PHE A C 1
ATOM 570 O O . PHE A 1 72 ? 10.616 2.558 -7.094 1.00 94.06 72 PHE A O 1
ATOM 577 N N . GLU A 1 73 ? 9.839 4.553 -6.448 1.00 92.88 73 GLU A N 1
ATOM 578 C CA . GLU A 1 73 ? 10.888 5.356 -7.091 1.00 92.88 73 GLU A CA 1
ATOM 579 C C . GLU A 1 73 ? 12.299 4.952 -6.640 1.00 92.88 73 GLU A C 1
ATOM 581 O O . GLU A 1 73 ? 13.212 4.902 -7.457 1.00 92.88 73 GLU A O 1
ATOM 586 N N . ARG A 1 74 ? 12.489 4.589 -5.364 1.00 91.38 74 ARG A N 1
ATOM 587 C CA . ARG A 1 74 ? 13.777 4.079 -4.849 1.00 91.38 74 ARG A CA 1
ATOM 588 C C . ARG A 1 74 ? 14.164 2.712 -5.412 1.00 91.38 74 ARG A C 1
ATOM 590 O O . ARG A 1 74 ? 15.344 2.376 -5.399 1.00 91.38 74 ARG A O 1
ATOM 597 N N . SER A 1 75 ? 13.189 1.923 -5.861 1.00 90.31 75 SER A N 1
ATOM 598 C CA . SER A 1 75 ? 13.428 0.634 -6.519 1.00 90.31 75 SER A CA 1
ATOM 599 C C . SER A 1 75 ? 13.704 0.772 -8.019 1.00 90.31 75 SER A C 1
ATOM 601 O O . SER A 1 75 ? 14.188 -0.171 -8.646 1.00 90.31 75 SER A O 1
ATOM 603 N N . LEU A 1 76 ? 13.402 1.938 -8.602 1.00 87.88 76 LEU A N 1
ATOM 604 C CA . LEU A 1 76 ? 13.592 2.178 -10.022 1.00 87.88 76 LEU A CA 1
ATOM 605 C C . LEU A 1 76 ? 15.062 2.465 -10.356 1.00 87.88 76 LEU A C 1
ATOM 607 O O . LEU A 1 76 ?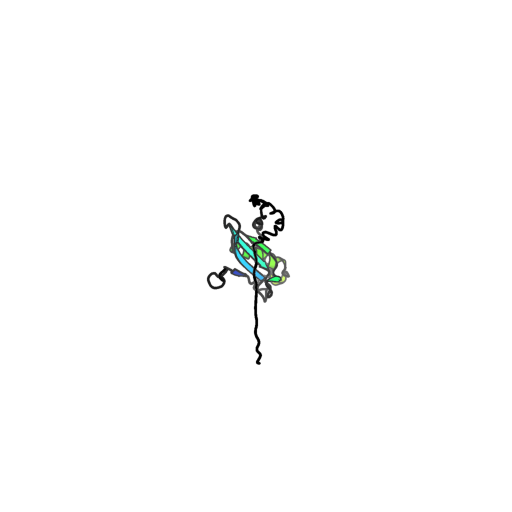 15.764 3.146 -9.605 1.00 87.88 76 LEU A O 1
ATOM 611 N N . PRO A 1 77 ? 15.522 2.032 -11.539 1.00 86.12 77 PRO A N 1
ATOM 612 C CA . PRO A 1 77 ? 16.780 2.508 -12.089 1.00 86.12 77 PRO A CA 1
ATOM 613 C C . PRO A 1 77 ? 16.772 4.040 -12.306 1.00 86.12 77 PRO A C 1
ATOM 615 O O . PRO A 1 77 ? 15.737 4.583 -12.713 1.00 86.12 77 PRO A O 1
ATOM 618 N N . PRO A 1 78 ? 17.905 4.751 -12.125 1.00 81.44 78 PRO A N 1
ATOM 619 C CA . PRO A 1 78 ? 17.964 6.218 -12.192 1.00 81.44 78 PRO A CA 1
ATOM 620 C C . PRO A 1 78 ? 17.422 6.842 -13.485 1.00 81.44 78 PRO A C 1
ATOM 622 O O . PRO A 1 78 ? 16.876 7.943 -13.455 1.00 81.44 78 PRO A O 1
ATOM 625 N N . GLN A 1 79 ? 17.521 6.142 -14.619 1.00 84.00 79 GLN A N 1
ATOM 626 C CA . GLN A 1 79 ? 17.008 6.614 -15.907 1.00 84.00 79 GLN A CA 1
ATOM 627 C C . GLN A 1 79 ? 15.485 6.809 -15.925 1.00 84.00 79 GLN A C 1
ATOM 629 O O . GLN A 1 79 ? 14.989 7.630 -16.687 1.00 84.00 79 GLN A O 1
ATOM 634 N N . PHE A 1 80 ? 14.738 6.101 -15.073 1.00 82.12 80 PHE A N 1
ATOM 635 C CA . PHE A 1 80 ? 13.287 6.281 -14.949 1.00 82.12 80 PHE A CA 1
ATOM 636 C C . PHE A 1 80 ? 12.908 7.488 -14.089 1.00 82.12 80 PHE A C 1
ATOM 638 O O . PHE A 1 80 ? 11.758 7.920 -14.116 1.00 82.12 80 PHE A O 1
ATOM 645 N N . LEU A 1 81 ? 13.866 8.034 -13.338 1.00 79.81 81 LEU A N 1
ATOM 646 C CA . LEU A 1 81 ? 13.699 9.243 -12.536 1.00 79.81 81 LEU A CA 1
ATOM 647 C C . LEU A 1 81 ? 14.171 10.495 -13.286 1.00 79.81 81 LEU A C 1
ATOM 649 O O . LEU A 1 81 ? 14.020 11.605 -12.776 1.00 79.81 81 LEU A O 1
ATOM 653 N N . MET A 1 82 ? 14.759 10.349 -14.479 1.00 75.88 82 MET A N 1
ATOM 654 C CA . MET A 1 82 ? 15.208 11.484 -15.280 1.00 75.88 82 MET A CA 1
ATOM 655 C C . MET A 1 82 ? 14.029 12.347 -15.719 1.00 75.88 82 MET A C 1
ATOM 657 O O . MET A 1 82 ? 13.055 11.874 -16.301 1.00 75.88 82 MET A O 1
ATOM 661 N N . THR A 1 83 ? 14.151 13.644 -15.465 1.00 63.94 83 THR A N 1
ATOM 662 C CA . THR A 1 83 ? 13.270 14.654 -16.053 1.00 63.94 83 THR A CA 1
ATOM 663 C C . THR A 1 83 ? 13.924 15.221 -17.313 1.00 63.94 83 THR A C 1
ATOM 665 O O . THR A 1 83 ? 15.139 15.111 -17.484 1.00 63.94 83 THR A O 1
ATOM 668 N N . GLY A 1 84 ? 13.140 15.825 -18.214 1.00 57.59 84 GLY A N 1
ATOM 669 C CA . GLY A 1 84 ? 13.588 16.298 -19.538 1.00 57.59 84 GLY A CA 1
ATOM 670 C C . GLY A 1 84 ? 14.739 17.324 -19.561 1.00 57.59 84 GLY A C 1
ATOM 671 O O . GLY A 1 84 ? 15.106 17.777 -20.638 1.00 57.59 84 GLY A O 1
ATOM 672 N N . GLY A 1 85 ? 15.315 17.681 -18.407 1.00 62.44 85 GLY A N 1
ATOM 673 C CA . GLY A 1 85 ? 16.493 18.540 -18.249 1.00 62.44 85 GLY A CA 1
ATOM 674 C C . GLY A 1 85 ? 17.788 17.814 -17.847 1.00 62.44 85 GLY A C 1
ATOM 675 O O . GLY A 1 85 ? 18.733 18.474 -17.428 1.00 62.44 85 GLY A O 1
ATOM 676 N N . GLY A 1 86 ? 17.851 16.478 -17.915 1.00 59.09 86 GLY A N 1
ATOM 677 C CA . GLY A 1 86 ? 19.082 15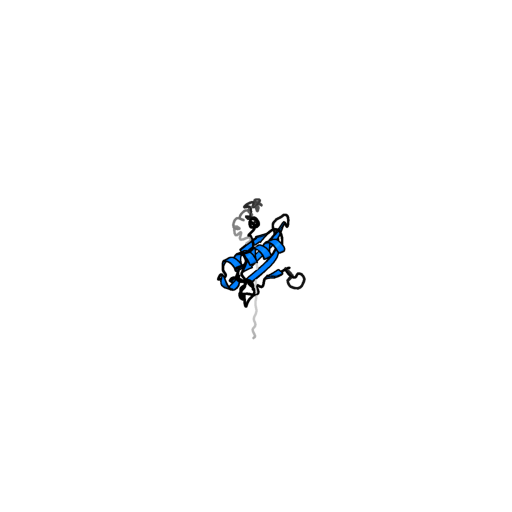.711 -17.649 1.00 59.09 86 GLY A CA 1
ATOM 678 C C . GLY A 1 86 ? 19.415 15.494 -16.166 1.00 59.09 86 GLY A C 1
ATOM 679 O O . GLY A 1 86 ? 20.398 14.825 -15.851 1.00 59.09 86 GLY A O 1
ATOM 680 N N . THR A 1 87 ? 18.587 15.996 -15.248 1.00 59.12 87 THR A N 1
ATOM 681 C CA . THR A 1 87 ? 18.683 15.716 -13.812 1.00 59.12 87 THR A CA 1
ATOM 682 C C . THR A 1 87 ? 17.657 14.662 -13.394 1.00 59.12 87 THR A C 1
ATOM 684 O O . THR A 1 87 ? 16.477 14.708 -13.767 1.00 59.12 87 THR A O 1
ATOM 687 N N . ALA A 1 88 ? 18.116 13.681 -12.614 1.00 65.25 88 ALA A N 1
ATOM 688 C CA . ALA A 1 88 ? 17.238 12.713 -11.970 1.00 65.25 88 ALA A CA 1
ATOM 689 C C . ALA A 1 88 ? 16.470 13.400 -10.834 1.00 65.25 88 ALA A C 1
ATOM 691 O O . ALA A 1 88 ? 17.069 14.039 -9.965 1.00 65.25 88 ALA A O 1
ATOM 692 N N . ARG A 1 89 ? 15.143 13.272 -10.836 1.00 74.44 89 ARG A N 1
ATOM 693 C CA . ARG A 1 89 ? 14.299 13.694 -9.720 1.00 74.44 89 ARG A CA 1
ATOM 694 C C . ARG A 1 89 ? 14.667 12.868 -8.486 1.00 74.44 89 ARG A C 1
ATOM 696 O O . ARG A 1 89 ? 14.865 11.658 -8.578 1.00 74.44 89 ARG A O 1
ATOM 703 N N . GLN A 1 90 ? 14.730 13.515 -7.323 1.00 74.62 90 GLN A N 1
ATOM 704 C CA . GLN A 1 90 ? 14.869 12.783 -6.068 1.00 74.62 90 GLN A CA 1
ATOM 705 C C . GLN A 1 90 ? 13.567 12.058 -5.703 1.00 74.62 90 GLN A C 1
ATOM 707 O O . GLN A 1 90 ? 12.498 12.667 -5.818 1.00 74.62 90 GLN A O 1
ATOM 712 N N . PRO A 1 91 ? 13.649 10.804 -5.216 1.00 76.56 91 PRO A N 1
ATOM 713 C CA . PRO A 1 91 ? 12.487 10.096 -4.708 1.00 76.56 91 PRO A CA 1
ATOM 714 C C . PRO A 1 91 ? 11.795 10.872 -3.594 1.00 76.56 91 PRO A C 1
ATOM 716 O O . PRO A 1 91 ? 12.453 11.489 -2.749 1.00 76.56 91 PRO A O 1
ATOM 719 N N . GLN A 1 92 ? 10.470 10.790 -3.557 1.00 77.19 92 GLN A N 1
ATOM 720 C CA . GLN A 1 92 ? 9.680 11.487 -2.548 1.00 77.19 92 GLN A CA 1
ATOM 721 C C . GLN A 1 92 ? 10.104 11.073 -1.113 1.00 77.19 92 GLN A C 1
ATOM 723 O O . GLN A 1 92 ? 10.410 9.894 -0.864 1.00 77.19 92 GLN A O 1
ATOM 728 N N . PRO A 1 93 ? 10.160 12.012 -0.144 1.00 83.50 93 PRO A N 1
ATOM 729 C CA . PRO A 1 93 ? 10.479 11.683 1.240 1.00 83.50 93 PRO A CA 1
ATOM 730 C C . PRO A 1 93 ? 9.439 10.727 1.826 1.00 83.50 93 PRO A C 1
ATOM 732 O O . PRO A 1 93 ? 8.236 10.867 1.591 1.00 83.50 93 PRO A O 1
ATOM 735 N N . LEU A 1 94 ? 9.930 9.764 2.605 1.00 91.50 94 LEU A N 1
ATOM 736 C CA . LEU A 1 94 ? 9.104 8.788 3.305 1.00 91.50 94 LEU A CA 1
ATOM 737 C C . LEU A 1 94 ? 8.731 9.322 4.686 1.00 91.50 94 LEU A C 1
ATOM 739 O O . LEU A 1 94 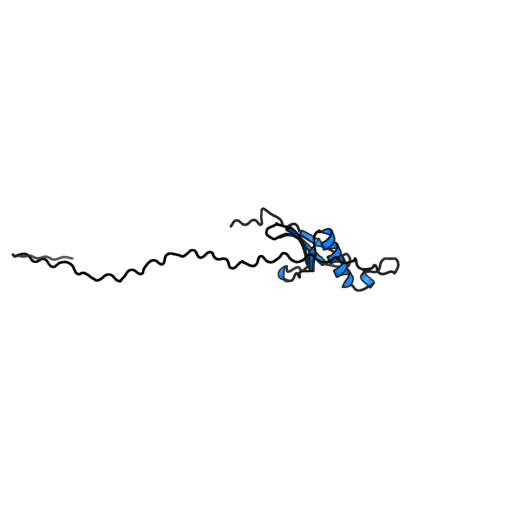? 9.553 9.937 5.367 1.00 91.50 94 LEU A O 1
ATOM 743 N N . THR A 1 95 ? 7.504 9.049 5.107 1.00 93.06 95 THR A N 1
ATOM 744 C CA . THR A 1 95 ? 7.032 9.319 6.464 1.00 93.06 95 THR A CA 1
ATOM 745 C C . THR A 1 95 ? 7.024 8.030 7.278 1.00 93.06 95 THR A C 1
ATOM 747 O O . THR A 1 95 ? 7.011 6.918 6.744 1.00 93.06 95 THR A O 1
ATOM 750 N N . LYS A 1 96 ? 7.058 8.161 8.606 1.00 91.44 96 LYS A N 1
ATOM 751 C CA . LYS A 1 96 ? 7.052 7.000 9.495 1.00 91.44 96 LYS A CA 1
ATOM 752 C C . LYS A 1 96 ? 5.679 6.311 9.442 1.00 91.44 96 LYS A C 1
ATOM 754 O O . LYS A 1 96 ? 4.685 6.968 9.748 1.00 91.44 96 LYS A O 1
ATOM 759 N N . PRO A 1 97 ? 5.606 4.999 9.149 1.00 92.81 97 PRO A N 1
ATOM 760 C CA . PRO A 1 97 ? 4.349 4.271 9.218 1.00 92.81 97 PRO A CA 1
ATOM 761 C C . PRO A 1 97 ? 3.762 4.298 10.630 1.00 92.81 97 PRO A C 1
ATOM 763 O O . PRO A 1 97 ? 4.474 4.203 11.637 1.00 92.81 97 PRO A O 1
ATOM 766 N N . LYS A 1 98 ? 2.438 4.367 10.693 1.00 90.12 98 LYS A N 1
ATOM 767 C CA . LYS A 1 98 ? 1.670 4.156 11.913 1.00 90.12 98 LYS A CA 1
ATOM 768 C C . LYS A 1 98 ? 1.858 2.707 12.386 1.00 90.12 98 LYS A C 1
ATOM 770 O O . LYS A 1 98 ? 1.916 1.802 11.545 1.00 90.12 98 LYS A O 1
ATOM 775 N N . PRO A 1 99 ? 1.934 2.450 13.707 1.00 87.12 99 PRO A N 1
ATOM 776 C CA . PRO A 1 99 ? 1.930 1.082 14.202 1.00 87.12 99 PRO A CA 1
ATOM 777 C C . PRO A 1 99 ? 0.692 0.335 13.689 1.00 87.12 99 PRO A C 1
ATOM 779 O O . PRO A 1 99 ? -0.378 0.943 13.554 1.00 87.12 99 PRO A O 1
ATOM 782 N N . PRO A 1 100 ? 0.809 -0.974 13.406 1.00 79.12 100 PRO A N 1
ATOM 783 C CA . PRO A 1 100 ? -0.355 -1.775 13.077 1.00 79.12 100 PRO A CA 1
ATOM 784 C C . PRO A 1 100 ? -1.363 -1.694 14.232 1.00 79.12 100 PRO A C 1
ATOM 786 O O . PRO A 1 100 ? -0.954 -1.528 15.388 1.00 79.12 100 PRO A O 1
ATOM 789 N N . PRO A 1 101 ? -2.671 -1.806 13.951 1.00 73.50 101 PRO A N 1
ATOM 790 C CA . PRO A 1 101 ? -3.661 -1.916 15.015 1.00 73.50 101 PRO A CA 1
ATOM 791 C C . PRO A 1 101 ? -3.235 -3.045 15.953 1.00 73.50 101 PRO A C 1
ATOM 793 O O . PRO A 1 101 ? -2.870 -4.128 15.487 1.00 73.50 101 PRO A O 1
ATOM 796 N N . ALA A 1 102 ? -3.247 -2.790 17.263 1.00 69.06 102 ALA A N 1
ATOM 797 C CA . ALA A 1 102 ? -2.980 -3.836 18.234 1.00 69.06 102 ALA A CA 1
ATOM 798 C C . ALA A 1 102 ? -3.940 -4.990 17.934 1.00 69.06 102 ALA A C 1
ATOM 800 O O . ALA A 1 102 ? -5.160 -4.801 17.952 1.00 69.06 102 ALA A O 1
ATOM 801 N N . SER A 1 103 ? -3.401 -6.167 17.603 1.00 55.97 103 SER A N 1
ATOM 802 C CA . SER A 1 103 ? -4.206 -7.378 17.529 1.00 55.97 103 SER A CA 1
ATOM 803 C C . SER A 1 103 ? -4.977 -7.438 18.835 1.00 55.97 103 SER A C 1
ATOM 805 O O . SER A 1 103 ? -4.357 -7.419 19.901 1.00 55.97 103 SER A O 1
ATOM 807 N N . ALA A 1 104 ? -6.307 -7.457 18.773 1.00 49.38 104 ALA A N 1
ATOM 808 C CA . ALA A 1 104 ? -7.104 -7.820 19.926 1.00 49.38 104 ALA A CA 1
ATOM 809 C C . ALA A 1 104 ? -6.621 -9.215 20.335 1.00 49.38 104 ALA A C 1
ATOM 811 O O . ALA A 1 104 ? -6.996 -10.219 19.734 1.00 49.38 104 ALA A O 1
ATOM 812 N N . ARG A 1 105 ? -5.690 -9.279 21.290 1.00 41.97 105 ARG A N 1
ATOM 813 C CA . ARG A 1 105 ? -5.348 -10.522 21.961 1.00 41.97 105 ARG A CA 1
ATOM 814 C C . ARG A 1 105 ? -6.683 -10.994 22.534 1.00 41.97 105 ARG A C 1
ATOM 816 O O . ARG A 1 105 ? -7.296 -10.203 23.257 1.00 41.97 105 ARG A O 1
ATOM 823 N N . PRO A 1 106 ? -7.176 -12.204 22.224 1.00 41.31 106 PRO A N 1
ATOM 824 C CA . PRO A 1 106 ? -8.259 -12.754 23.016 1.00 41.31 106 PRO A CA 1
ATOM 825 C C . PRO A 1 106 ? -7.757 -12.760 24.461 1.00 41.31 106 PRO A C 1
ATOM 827 O O . PRO A 1 106 ? -6.768 -13.421 24.778 1.00 41.31 106 PRO A O 1
ATOM 830 N N . GLN A 1 107 ? -8.354 -11.927 25.314 1.00 41.53 107 GLN A N 1
ATOM 831 C CA . GLN A 1 107 ? -8.101 -12.005 26.744 1.00 41.53 107 GLN A CA 1
ATOM 832 C C . GLN A 1 107 ? -8.541 -13.409 27.176 1.00 41.53 107 GLN A C 1
ATOM 834 O O . GLN A 1 107 ? -9.686 -13.776 26.897 1.00 41.53 107 GLN A O 1
ATOM 839 N N . PRO A 1 108 ? -7.696 -14.213 27.840 1.00 44.31 108 PRO A N 1
ATOM 840 C CA . PRO A 1 108 ? -8.156 -15.423 28.496 1.00 44.31 108 PRO A CA 1
ATOM 841 C C . PRO A 1 108 ? -8.903 -15.018 29.771 1.00 44.31 108 PRO A C 1
ATOM 843 O O . PRO A 1 108 ? -8.414 -15.209 30.872 1.00 44.31 108 PRO A O 1
ATOM 846 N N . ASN A 1 109 ? -10.083 -14.424 29.617 1.00 47.22 109 ASN A N 1
ATOM 847 C CA . ASN A 1 109 ? -11.063 -14.312 30.684 1.00 47.22 109 ASN A CA 1
ATOM 848 C C . ASN A 1 109 ? -12.302 -15.067 30.222 1.00 47.22 109 ASN A C 1
ATOM 850 O O . ASN A 1 109 ? -13.230 -14.501 29.652 1.00 47.22 109 ASN A O 1
ATOM 854 N N . VAL A 1 110 ? -12.280 -16.376 30.459 1.00 54.19 110 VAL A N 1
ATOM 855 C CA . VAL A 1 110 ? -13.505 -17.153 30.611 1.00 54.19 110 VAL A CA 1
ATOM 856 C C . VAL A 1 110 ? -13.973 -16.889 32.042 1.00 54.19 110 VAL A C 1
ATOM 858 O O . VAL A 1 110 ? -13.288 -17.313 32.974 1.00 54.19 110 VAL A O 1
ATOM 861 N N . PRO A 1 111 ? -15.102 -16.194 32.274 1.00 45.91 111 PRO A N 1
ATOM 862 C CA . PRO A 1 111 ? -15.783 -16.310 33.548 1.00 45.91 111 PRO A CA 1
ATOM 863 C C . PRO A 1 111 ? -16.216 -17.767 33.655 1.00 45.91 111 PRO A C 1
ATOM 865 O O . PRO A 1 111 ? -16.951 -18.268 32.800 1.00 45.91 111 PRO A O 1
ATOM 868 N N . THR A 1 112 ? -15.724 -18.460 34.675 1.00 48.03 112 THR A N 1
ATOM 869 C CA . THR A 1 112 ? -16.161 -19.804 35.033 1.00 48.03 112 THR A CA 1
ATOM 870 C C . THR A 1 112 ? -17.656 -19.756 35.351 1.00 48.03 112 THR A C 1
ATOM 872 O O . THR A 1 112 ? -18.051 -19.605 36.504 1.00 48.03 112 THR A O 1
ATOM 875 N N . HIS A 1 113 ? -18.516 -19.900 34.342 1.00 53.03 113 HIS A N 1
ATOM 876 C CA . HIS A 1 113 ? -19.843 -20.441 34.577 1.00 53.03 113 HIS A CA 1
ATOM 877 C C . HIS A 1 113 ? -19.621 -21.889 35.004 1.00 53.03 113 HIS A C 1
ATOM 879 O O . HIS A 1 113 ? -19.446 -22.783 34.178 1.00 53.03 113 HIS A O 1
ATOM 885 N N . GLN A 1 114 ? -19.555 -22.094 36.322 1.00 45.75 114 GLN A N 1
ATOM 886 C CA . GLN A 1 114 ? -19.731 -23.402 36.929 1.00 45.75 114 GLN A CA 1
ATOM 887 C C . GLN A 1 114 ? -21.057 -23.955 36.412 1.00 45.75 114 GLN A C 1
ATOM 889 O O . GLN A 1 114 ? -22.135 -23.559 36.849 1.00 45.75 114 GLN A O 1
ATOM 894 N N . VAL A 1 115 ? -20.967 -24.858 35.443 1.00 46.78 115 VAL A N 1
ATOM 895 C CA . VAL A 1 115 ? -22.038 -25.797 35.146 1.00 46.78 115 VAL A CA 1
ATOM 896 C C . VAL A 1 115 ? -22.209 -26.619 36.424 1.00 46.78 115 VAL A C 1
ATOM 898 O O . VAL A 1 115 ? -21.237 -27.259 36.841 1.00 46.78 115 VAL A O 1
ATOM 901 N N . PRO A 1 116 ? -23.376 -26.609 37.092 1.00 44.91 116 PRO A N 1
ATOM 902 C CA . PRO A 1 116 ? -23.588 -27.513 38.205 1.00 44.91 116 PRO A CA 1
ATOM 903 C C . PRO A 1 116 ? -23.475 -28.932 37.652 1.00 44.91 116 PRO A C 1
ATOM 905 O O . PRO A 1 116 ? -24.243 -29.337 36.776 1.00 44.91 116 PRO A O 1
ATOM 908 N N . GLN A 1 117 ? -22.464 -29.664 38.122 1.00 51.19 117 GLN A N 1
ATOM 909 C CA . GLN A 1 117 ? -22.288 -31.069 37.795 1.00 51.19 117 GLN A CA 1
ATOM 910 C C . GLN A 1 117 ? -23.568 -31.792 38.204 1.00 51.19 117 GLN A C 1
ATOM 912 O O . GLN A 1 117 ? -23.905 -31.895 39.384 1.00 51.19 117 GLN A O 1
ATOM 917 N N . ARG A 1 118 ? -24.322 -32.254 37.205 1.00 44.50 118 ARG A N 1
ATOM 918 C CA . ARG A 1 118 ? -25.485 -33.103 37.415 1.00 44.50 118 ARG A CA 1
ATOM 919 C C . ARG A 1 118 ? -24.970 -34.379 38.070 1.00 44.50 118 ARG A C 1
ATOM 921 O O . ARG A 1 118 ? -24.282 -35.161 37.418 1.00 44.50 118 ARG A O 1
ATOM 928 N N . ALA A 1 119 ? -25.264 -34.538 39.359 1.00 48.59 119 ALA A N 1
ATOM 929 C CA . ALA A 1 119 ? -24.909 -35.716 40.134 1.00 48.59 119 ALA A CA 1
ATOM 930 C C . ALA A 1 119 ? -25.260 -36.981 39.339 1.00 48.59 119 ALA A C 1
ATOM 932 O O . ALA A 1 119 ? -26.377 -37.119 38.825 1.00 48.59 119 ALA A O 1
ATOM 933 N N . ALA A 1 120 ? -24.281 -37.874 39.210 1.00 48.06 120 ALA A N 1
ATOM 934 C CA . ALA A 1 120 ? -24.475 -39.186 38.627 1.00 48.06 120 ALA A CA 1
ATOM 935 C C . ALA A 1 120 ? -25.643 -39.873 39.348 1.00 48.06 120 ALA A C 1
ATOM 937 O O . ALA A 1 120 ? -25.615 -40.069 40.563 1.00 48.06 120 ALA A O 1
ATOM 938 N N . ARG A 1 121 ? -26.698 -40.208 38.598 1.00 51.31 121 ARG A N 1
ATOM 939 C CA . ARG A 1 121 ? -27.749 -41.103 39.088 1.00 51.31 121 ARG A CA 1
ATOM 940 C C . ARG A 1 121 ? -27.100 -42.460 39.396 1.00 51.31 121 ARG A C 1
ATOM 942 O O . ARG A 1 121 ? -26.413 -42.980 38.515 1.00 51.31 121 ARG A O 1
ATOM 949 N N . PRO A 1 122 ? -27.322 -43.057 40.577 1.00 53.34 122 PRO A N 1
ATOM 950 C CA . PRO A 1 122 ? -26.931 -44.440 40.803 1.00 53.34 122 PRO A CA 1
ATOM 951 C C . PRO A 1 122 ? -27.769 -45.371 39.904 1.00 53.34 122 PRO A C 1
ATOM 953 O O . PRO A 1 122 ? -28.902 -45.020 39.547 1.00 53.34 122 PRO A O 1
ATOM 956 N N . PRO A 1 123 ? -27.239 -46.542 39.509 1.00 44.69 123 PRO A N 1
ATOM 957 C CA . PRO A 1 123 ? -28.000 -47.513 38.738 1.00 44.69 123 PRO A CA 1
ATOM 958 C C . PRO A 1 123 ? -29.191 -48.014 39.561 1.00 44.69 123 PRO A C 1
ATOM 960 O O . PRO A 1 123 ? -29.063 -48.343 40.741 1.00 44.69 123 PRO A O 1
ATOM 963 N N . ALA A 1 124 ? -30.363 -48.044 38.927 1.00 45.06 124 ALA A N 1
ATOM 964 C CA . ALA A 1 124 ? -31.590 -48.550 39.519 1.00 45.06 124 ALA A CA 1
ATOM 965 C C . ALA A 1 124 ? -31.426 -50.032 39.884 1.00 45.06 124 ALA A C 1
ATOM 967 O O . ALA A 1 124 ? -31.143 -50.867 39.024 1.00 45.06 124 ALA A O 1
ATOM 968 N N . ALA A 1 125 ? -31.628 -50.351 41.162 1.00 45.59 125 ALA A N 1
ATOM 969 C CA . ALA A 1 125 ? -31.836 -51.714 41.613 1.00 45.59 125 ALA A CA 1
ATOM 970 C C . ALA A 1 125 ? -33.083 -52.279 40.914 1.00 45.59 125 ALA A C 1
ATOM 972 O O . ALA A 1 125 ? -34.163 -51.687 40.972 1.00 45.59 125 ALA A O 1
ATOM 973 N N . GLN A 1 126 ? -32.925 -53.414 40.233 1.00 46.97 126 GLN A N 1
ATOM 974 C CA . GLN A 1 126 ? -34.045 -54.187 39.711 1.00 46.97 126 GLN A CA 1
ATOM 975 C C . GLN A 1 126 ? -34.869 -54.689 40.896 1.00 46.97 126 GLN A C 1
ATOM 977 O O . GLN A 1 126 ? -34.368 -55.429 41.739 1.00 46.97 126 GLN A O 1
ATOM 982 N N . ASN A 1 127 ? -36.130 -54.277 40.955 1.00 45.25 127 ASN A N 1
ATOM 983 C CA . ASN A 1 127 ? -37.098 -54.774 41.919 1.00 45.25 127 ASN A CA 1
ATOM 984 C C . ASN A 1 127 ? -38.123 -55.621 41.145 1.00 45.25 127 ASN A C 1
ATOM 986 O O . ASN A 1 127 ? -38.947 -55.048 40.428 1.00 45.25 127 ASN A O 1
ATOM 990 N N . PRO A 1 128 ? -38.072 -56.964 41.200 1.00 42.34 128 PRO A N 1
ATOM 991 C CA . PRO A 1 128 ? -39.126 -57.797 40.644 1.00 42.34 128 PRO A CA 1
ATOM 992 C C . PRO A 1 128 ? -40.287 -57.834 41.643 1.00 42.34 128 PRO A C 1
ATOM 994 O O . PRO A 1 128 ? -40.300 -58.601 42.604 1.00 42.34 128 PRO A O 1
ATOM 997 N N . GLY A 1 129 ? -41.266 -56.960 41.429 1.00 39.75 129 GLY A N 1
ATOM 998 C CA . GLY A 1 129 ? -42.520 -56.981 42.166 1.00 39.75 129 GLY A CA 1
ATOM 999 C C . GLY A 1 129 ? -43.459 -58.089 41.682 1.00 39.75 129 GLY A C 1
ATOM 1000 O O . GLY A 1 129 ? -43.721 -58.214 40.491 1.00 39.75 129 GLY A O 1
ATOM 1001 N N . HIS A 1 130 ? -44.026 -58.794 42.662 1.00 44.56 130 HIS A N 1
ATOM 1002 C CA . HIS A 1 130 ? -45.324 -59.480 42.654 1.00 44.56 130 HIS A CA 1
ATOM 1003 C C . HIS A 1 130 ? -45.460 -60.868 42.012 1.00 44.56 130 HIS A C 1
ATOM 1005 O O . HIS A 1 130 ? -45.796 -61.037 40.844 1.00 44.56 130 HIS A O 1
ATOM 1011 N N . ARG A 1 131 ? -45.432 -61.877 42.894 1.00 39.97 131 ARG A N 1
ATOM 1012 C CA . ARG A 1 131 ? -46.272 -63.073 42.780 1.00 39.97 131 ARG A CA 1
ATOM 1013 C C . ARG A 1 131 ? -47.270 -63.071 43.943 1.00 39.97 131 ARG A C 1
ATOM 1015 O O . ARG A 1 131 ? -46.894 -63.324 45.082 1.00 39.97 131 ARG A O 1
ATOM 1022 N N . VAL A 1 132 ? -48.525 -62.751 43.645 1.00 54.94 132 VAL A N 1
ATOM 1023 C CA . VAL A 1 132 ? -49.678 -63.041 44.509 1.00 54.94 132 VAL A CA 1
ATOM 1024 C C . VAL A 1 132 ? -50.162 -64.446 44.141 1.00 54.94 132 VAL A C 1
ATOM 1026 O O . VAL A 1 132 ? -50.332 -64.707 42.948 1.00 54.94 132 VAL A O 1
ATOM 1029 N N . PRO A 1 133 ? -50.391 -65.364 45.090 1.00 52.22 133 PRO A N 1
ATOM 1030 C CA . PRO A 1 133 ? -51.186 -66.549 44.831 1.00 52.22 133 PRO A CA 1
ATOM 1031 C C . PRO A 1 133 ? -52.601 -66.327 45.373 1.00 52.22 133 PRO A C 1
ATOM 1033 O O . PRO A 1 133 ? -52.751 -66.029 46.553 1.00 52.22 133 PRO A O 1
ATOM 1036 N N . ASP A 1 134 ? -53.640 -66.558 44.567 1.00 40.81 134 ASP A N 1
ATOM 1037 C CA . ASP A 1 134 ? -54.814 -67.216 45.142 1.00 40.81 134 ASP A CA 1
ATOM 1038 C C . ASP A 1 134 ? -55.635 -68.054 44.144 1.00 40.81 134 ASP A C 1
ATOM 1040 O O . ASP A 1 134 ? -55.894 -67.663 43.010 1.00 40.81 134 ASP A O 1
ATOM 1044 N N . ARG A 1 135 ? -55.989 -69.238 44.658 1.00 43.59 135 ARG A N 1
ATOM 1045 C CA . ARG A 1 135 ? -57.095 -70.178 44.394 1.00 43.59 135 ARG A CA 1
ATOM 1046 C C . ARG A 1 135 ? -57.628 -70.478 42.974 1.00 43.59 135 ARG A C 1
ATOM 1048 O O . ARG A 1 135 ? -58.375 -69.711 42.390 1.00 43.59 135 ARG A O 1
ATOM 1055 N N . ARG A 1 136 ? -57.412 -71.754 42.578 1.00 40.75 136 ARG A N 1
ATOM 1056 C CA . ARG A 1 136 ? -58.427 -72.841 42.387 1.00 40.75 136 ARG A CA 1
ATOM 1057 C C . ARG A 1 136 ? -59.723 -72.442 41.640 1.00 40.75 136 ARG A C 1
ATOM 1059 O O . ARG A 1 136 ? -60.499 -71.672 42.180 1.00 40.75 136 ARG A O 1
ATOM 1066 N N . MET A 1 137 ? -60.106 -73.019 40.492 1.00 43.22 137 MET A N 1
ATOM 1067 C CA . MET A 1 137 ? -60.495 -74.428 40.208 1.00 43.22 137 MET A CA 1
ATOM 1068 C C . MET A 1 137 ? -60.967 -74.537 38.712 1.00 43.22 137 MET A C 1
ATOM 1070 O O . MET A 1 137 ? -60.892 -73.529 38.015 1.00 43.22 137 MET A O 1
ATOM 1074 N N . PRO A 1 138 ? -61.390 -75.704 38.159 1.00 57.12 138 PRO A N 1
ATOM 1075 C CA . PRO A 1 138 ? -60.967 -76.164 36.830 1.00 57.12 138 PRO A CA 1
ATOM 1076 C C . PRO A 1 138 ? -62.089 -76.311 35.772 1.00 57.12 138 PRO A C 1
ATOM 1078 O O . PRO A 1 138 ? -63.268 -76.159 36.070 1.00 57.12 138 PRO A O 1
ATOM 1081 N N . ALA A 1 139 ? -61.663 -76.782 34.586 1.00 41.59 139 ALA A N 1
ATOM 1082 C CA . ALA A 1 139 ? -62.310 -77.766 33.697 1.00 41.59 139 ALA A CA 1
ATOM 1083 C C . ALA A 1 139 ? -62.765 -77.313 32.292 1.00 41.59 139 ALA A C 1
ATOM 1085 O O . ALA A 1 139 ? -63.529 -76.372 32.129 1.00 41.59 139 ALA A O 1
ATOM 1086 N N . ARG A 1 140 ? -62.389 -78.189 31.339 1.00 41.31 140 ARG A N 1
ATOM 1087 C CA . ARG A 1 140 ? -62.982 -78.518 30.024 1.00 41.31 140 ARG A CA 1
ATOM 1088 C C . ARG A 1 140 ? -62.769 -77.528 28.856 1.00 41.31 140 ARG A C 1
ATOM 1090 O O . ARG A 1 140 ? -63.079 -76.358 28.972 1.00 41.31 140 ARG A O 1
ATOM 1097 N N . GLN A 1 141 ? -62.069 -77.964 27.788 1.00 42.09 141 GLN A N 1
ATOM 1098 C CA . GLN A 1 141 ? -62.587 -78.635 26.552 1.00 42.09 141 GLN A CA 1
ATOM 1099 C C . GLN A 1 141 ? -63.114 -77.545 25.581 1.00 42.09 141 GLN A C 1
ATOM 1101 O O . GLN A 1 141 ? -63.857 -76.693 26.031 1.00 42.09 141 GLN A O 1
ATOM 1106 N N . LEU A 1 142 ? -62.759 -77.376 24.302 1.00 45.00 142 LEU A N 1
ATOM 1107 C CA . LEU A 1 142 ? -62.669 -78.228 23.103 1.00 45.00 142 LEU A CA 1
ATOM 1108 C C . LEU A 1 142 ? -62.049 -77.318 21.987 1.00 45.00 142 LEU A C 1
ATOM 1110 O O . LEU A 1 142 ? -62.338 -76.130 21.974 1.00 45.00 142 LEU A O 1
ATOM 1114 N N . VAL A 1 143 ? -61.104 -77.791 21.160 1.00 42.53 143 VAL A N 1
ATOM 1115 C CA . VAL A 1 143 ? -61.247 -78.091 19.702 1.00 42.53 143 VAL A CA 1
ATOM 1116 C C . VAL A 1 143 ? -61.264 -76.908 18.707 1.00 42.53 143 VAL A C 1
ATOM 1118 O O . VAL A 1 143 ? -62.070 -75.998 18.821 1.00 42.53 143 VAL A O 1
ATOM 1121 N N . GLY A 1 144 ? -60.467 -77.063 17.632 1.00 37.88 144 GLY A N 1
ATOM 1122 C CA . GLY A 1 144 ? -60.713 -76.521 16.277 1.00 37.88 144 GLY A CA 1
ATOM 1123 C C . GLY A 1 144 ? -59.763 -75.383 15.870 1.00 37.88 144 GLY A C 1
ATOM 1124 O O . GLY A 1 144 ? -59.797 -74.340 16.498 1.00 37.88 144 GLY A O 1
ATOM 1125 N N . ALA A 1 145 ? -58.773 -75.539 14.978 1.00 40.97 145 ALA A N 1
ATOM 1126 C CA . ALA A 1 145 ? -58.783 -75.876 13.540 1.00 40.97 145 ALA A CA 1
ATOM 1127 C C . ALA A 1 145 ? -58.981 -74.664 12.599 1.00 40.97 145 ALA A C 1
ATOM 1129 O O . ALA A 1 145 ? -59.925 -73.904 12.763 1.00 40.97 145 ALA A O 1
ATOM 1130 N N . GLY A 1 146 ? -58.138 -74.593 11.555 1.00 43.84 146 GLY A N 1
ATOM 1131 C CA . GLY A 1 146 ? -58.341 -73.818 10.316 1.00 43.84 146 GLY A CA 1
ATOM 1132 C C . GLY A 1 146 ? -57.641 -72.458 10.317 1.00 43.84 146 GLY A C 1
ATOM 1133 O O . GLY A 1 146 ? -58.054 -71.574 11.050 1.00 43.84 146 GLY A O 1
ATOM 1134 N N . ARG A 1 147 ? -56.457 -72.351 9.702 1.00 44.41 147 ARG A N 1
ATOM 1135 C CA . ARG A 1 147 ? -56.170 -72.062 8.275 1.00 44.41 147 ARG A CA 1
ATOM 1136 C C . ARG A 1 147 ? -56.054 -70.567 8.001 1.00 44.41 147 ARG A C 1
ATOM 1138 O O . ARG A 1 147 ? -57.074 -69.870 8.136 1.00 44.41 147 ARG A O 1
#